Protein AF-A0A1J3EE78-F1 (afdb_monomer)

Mean predicted aligned error: 11.37 Å

InterPro domains:
  IPR004326 Mlo-related protein [PF03094] (1-105)
  IPR004326 Mlo-related protein [PTHR31942] (2-105)

Solvent-accessible surface area (backbone atoms only — not comparable to full-atom values): 6686 Å² total; per-residue (Å²): 107,73,72,56,52,56,52,54,54,50,61,72,36,70,69,44,49,68,73,64,37,86,88,59,86,64,72,75,81,75,34,72,63,53,49,58,71,69,67,64,79,74,99,46,73,64,62,50,50,53,50,51,51,50,31,66,76,76,46,77,71,49,73,68,57,50,53,50,51,48,50,52,47,36,67,74,76,49,89,81,64,92,80,72,59,61,69,63,50,52,53,51,52,51,48,55,52,46,31,62,75,72,61,62,69,81,130

Organism: Noccaea caerulescens (NCBI:txid107243)

Foldseek 3Di:
DVVVVVLLVVCLDPVNCVVPPPVPDDPPCPDPVNCVVVVDDDDDPVVVVVVVVCCVPPPVDDSVRSVVVVVVCCVVPPDDDSPDDVVVVVVVVVVVVVCVVVVVDDD

Radius of gyration: 17.51 Å; Cα contacts (8 Å, |Δi|>4): 28; chains: 1; bounding box: 36×44×44 Å

Structure (mmCIF, N/CA/C/O backbone):
data_AF-A0A1J3EE78-F1
#
_entry.id   AF-A0A1J3EE78-F1
#
loop_
_atom_site.group_PDB
_atom_site.id
_atom_site.type_symbol
_atom_site.label_atom_id
_atom_site.label_alt_id
_atom_site.label_comp_id
_atom_site.label_asym_id
_atom_site.label_entity_id
_atom_site.label_seq_id
_atom_site.pdbx_PDB_ins_code
_atom_site.Cartn_x
_atom_site.Cartn_y
_atom_site.Cartn_z
_atom_site.occupancy
_atom_site.B_iso_or_equiv
_atom_site.auth_seq_id
_atom_site.auth_comp_id
_atom_site.auth_asym_id
_atom_site.auth_atom_id
_atom_site.pdbx_PDB_model_num
ATOM 1 N N . MET A 1 1 ? 1.033 -4.263 8.493 1.00 64.62 1 MET A N 1
ATOM 2 C CA . MET A 1 1 ? 0.872 -2.824 8.804 1.00 64.62 1 MET A CA 1
ATOM 3 C C . MET A 1 1 ? 2.175 -2.067 9.050 1.00 64.62 1 MET A C 1
ATO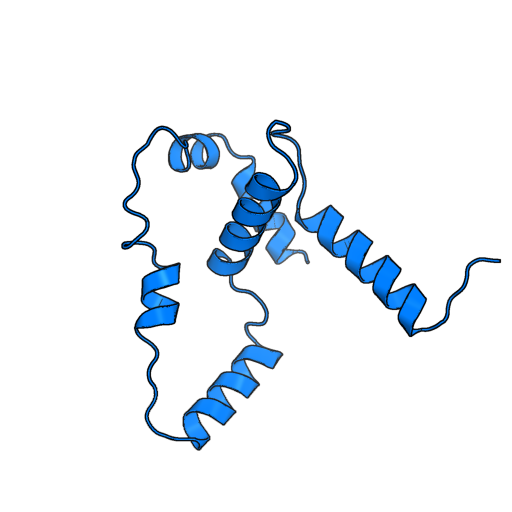M 5 O O . MET A 1 1 ? 2.333 -1.033 8.427 1.00 64.62 1 MET A O 1
ATOM 9 N N . ARG A 1 2 ? 3.141 -2.550 9.854 1.00 76.06 2 ARG A N 1
ATOM 10 C CA . ARG A 1 2 ? 4.408 -1.813 10.122 1.00 76.06 2 ARG A CA 1
ATOM 11 C C . ARG A 1 2 ? 5.146 -1.308 8.866 1.00 76.06 2 ARG A C 1
ATOM 13 O O . ARG A 1 2 ? 5.676 -0.209 8.860 1.00 76.06 2 ARG A O 1
ATOM 20 N N . ARG A 1 3 ? 5.132 -2.085 7.775 1.00 80.94 3 ARG A N 1
ATOM 21 C CA . ARG A 1 3 ? 5.726 -1.679 6.488 1.00 80.94 3 ARG A CA 1
ATOM 22 C C . ARG A 1 3 ? 4.977 -0.510 5.821 1.00 80.94 3 ARG A C 1
ATOM 24 O O . ARG A 1 3 ? 5.597 0.327 5.183 1.00 80.94 3 ARG A O 1
ATOM 31 N N . TRP A 1 4 ? 3.655 -0.441 5.978 1.00 82.94 4 TRP A N 1
ATOM 32 C CA . TRP A 1 4 ? 2.854 0.692 5.497 1.00 82.94 4 TRP A CA 1
ATOM 33 C C . TRP A 1 4 ? 3.074 1.922 6.373 1.00 82.94 4 TRP A C 1
ATOM 35 O O . TRP A 1 4 ? 3.081 3.024 5.855 1.00 82.94 4 TRP A O 1
ATOM 45 N N . GLU A 1 5 ? 3.362 1.730 7.662 1.00 84.81 5 GLU A N 1
ATOM 46 C CA . GLU A 1 5 ? 3.708 2.818 8.581 1.00 84.81 5 GLU A CA 1
ATOM 47 C C . GLU A 1 5 ? 5.015 3.510 8.199 1.00 84.81 5 GLU A C 1
ATOM 49 O O . GLU A 1 5 ? 5.068 4.738 8.180 1.00 84.81 5 GLU A O 1
ATOM 54 N N . SER A 1 6 ? 6.053 2.749 7.831 1.00 87.00 6 SER A N 1
ATOM 55 C CA . SER A 1 6 ? 7.277 3.347 7.284 1.00 87.00 6 SER A CA 1
ATOM 56 C C . SER A 1 6 ? 6.991 4.129 6.003 1.00 87.00 6 SER A C 1
ATOM 58 O O . SER A 1 6 ? 7.472 5.243 5.855 1.00 87.00 6 SER A O 1
ATOM 60 N N . TRP A 1 7 ? 6.157 3.591 5.109 1.00 87.62 7 TRP A N 1
ATOM 61 C CA . TRP A 1 7 ? 5.836 4.261 3.849 1.00 87.62 7 TRP A CA 1
ATOM 62 C C . TRP A 1 7 ? 4.975 5.509 4.050 1.00 87.62 7 TRP A C 1
ATOM 64 O O . TRP A 1 7 ? 5.204 6.506 3.380 1.00 87.62 7 TRP A O 1
ATOM 74 N N . GLU A 1 8 ? 4.030 5.491 4.990 1.00 85.88 8 GLU A N 1
ATOM 75 C CA . GLU A 1 8 ? 3.218 6.660 5.331 1.00 85.88 8 GLU A CA 1
ATOM 76 C C . GLU A 1 8 ? 4.089 7.771 5.930 1.00 85.88 8 GLU A C 1
ATOM 78 O O . GLU A 1 8 ? 3.944 8.928 5.540 1.00 85.88 8 GLU A O 1
ATOM 83 N N . LYS A 1 9 ? 5.049 7.426 6.803 1.00 86.38 9 LYS A N 1
ATOM 84 C CA . LYS A 1 9 ? 6.030 8.384 7.346 1.00 86.38 9 LYS A CA 1
ATOM 85 C C . LYS A 1 9 ? 6.884 9.006 6.245 1.00 86.38 9 LYS A C 1
ATOM 87 O O . LYS A 1 9 ? 7.052 10.218 6.232 1.00 86.38 9 LYS A O 1
ATOM 92 N N . GLU A 1 10 ? 7.354 8.206 5.286 1.00 85.25 10 GLU A N 1
ATOM 93 C CA . GLU A 1 10 ? 8.099 8.723 4.131 1.00 85.25 10 GLU A CA 1
ATOM 94 C C . GLU A 1 10 ? 7.289 9.743 3.314 1.00 85.25 10 GLU A C 1
ATOM 96 O O . GLU A 1 10 ? 7.860 10.710 2.817 1.00 85.25 10 GLU A O 1
ATOM 101 N N . THR A 1 11 ? 5.962 9.580 3.201 1.00 79.81 11 THR A N 1
ATOM 102 C CA . THR A 1 11 ? 5.124 10.549 2.468 1.00 79.81 11 THR A CA 1
ATOM 103 C C . THR A 1 11 ? 4.943 11.894 3.170 1.00 79.81 11 THR A C 1
ATOM 105 O O . THR A 1 11 ? 4.537 12.858 2.527 1.00 79.81 11 THR A O 1
ATOM 108 N N . GLN A 1 12 ? 5.233 11.965 4.471 1.00 79.06 12 GLN 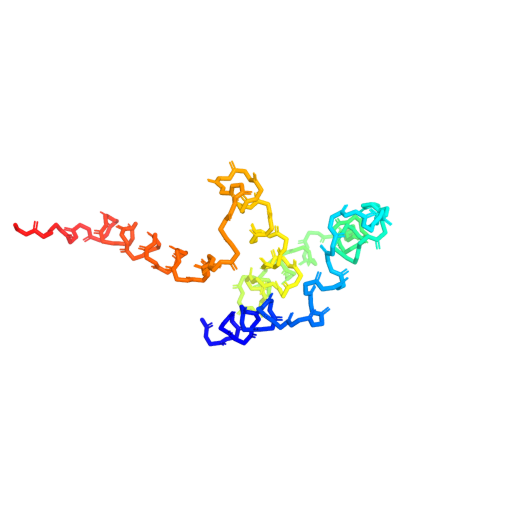A N 1
ATOM 109 C CA . GLN A 1 12 ? 5.158 13.196 5.262 1.00 79.06 12 GLN A CA 1
ATOM 110 C C . GLN A 1 12 ? 6.466 14.002 5.216 1.00 79.06 12 GLN A C 1
ATOM 112 O O . GLN A 1 12 ? 6.492 15.150 5.655 1.00 79.06 12 GLN A O 1
ATOM 117 N N . THR A 1 13 ? 7.545 13.426 4.679 1.00 82.88 13 THR A N 1
ATOM 118 C CA . THR A 1 13 ? 8.846 14.089 4.550 1.00 82.88 13 THR A CA 1
ATOM 119 C C . THR A 1 13 ? 8.811 15.185 3.480 1.00 82.88 13 THR A C 1
ATOM 121 O O . THR A 1 13 ? 8.236 15.009 2.404 1.00 82.88 13 THR A O 1
ATOM 124 N N . LEU A 1 14 ? 9.497 16.304 3.741 1.00 74.50 14 LEU A N 1
ATOM 125 C CA . LEU A 1 14 ? 9.586 17.453 2.829 1.00 74.50 14 LEU A CA 1
ATOM 126 C C . LEU A 1 14 ? 10.131 17.079 1.439 1.00 74.50 14 LEU A C 1
ATOM 128 O O . LEU A 1 14 ? 9.646 17.579 0.424 1.00 74.50 14 LEU A O 1
ATOM 132 N N . GLU A 1 15 ? 11.090 16.153 1.381 1.00 75.81 15 GLU A N 1
ATOM 133 C CA . GLU A 1 15 ? 11.652 15.631 0.129 1.00 75.81 15 GLU A CA 1
ATOM 134 C C . GLU A 1 15 ? 10.585 14.961 -0.744 1.00 75.81 15 GLU A C 1
ATOM 136 O O . GLU A 1 15 ? 10.538 15.175 -1.954 1.00 75.81 15 GLU A O 1
ATOM 141 N N . TYR A 1 16 ? 9.685 14.188 -0.129 1.00 76.12 16 TYR A N 1
ATOM 142 C CA . TYR A 1 16 ? 8.623 13.483 -0.841 1.00 76.12 16 TYR A CA 1
ATOM 143 C C . TYR A 1 16 ? 7.552 14.442 -1.366 1.00 76.12 16 TYR A C 1
ATOM 145 O O . TYR A 1 16 ? 7.071 14.262 -2.486 1.00 76.12 16 TYR A O 1
ATOM 153 N N . LEU A 1 17 ? 7.200 15.463 -0.575 1.00 73.06 17 LEU A N 1
ATOM 154 C CA . LEU A 1 17 ? 6.264 16.516 -0.978 1.00 73.06 17 LEU A CA 1
ATOM 155 C C . LEU A 1 17 ? 6.822 17.322 -2.157 1.00 73.06 17 LEU A C 1
ATOM 157 O O . LEU A 1 17 ? 6.129 17.511 -3.150 1.00 73.06 17 LEU A O 1
ATOM 161 N N . THR A 1 18 ? 8.102 17.693 -2.097 1.00 69.19 18 THR A N 1
ATOM 162 C CA . THR A 1 18 ? 8.799 18.404 -3.183 1.00 69.19 18 THR A CA 1
ATOM 163 C C . THR A 1 18 ? 8.925 17.545 -4.450 1.00 69.19 18 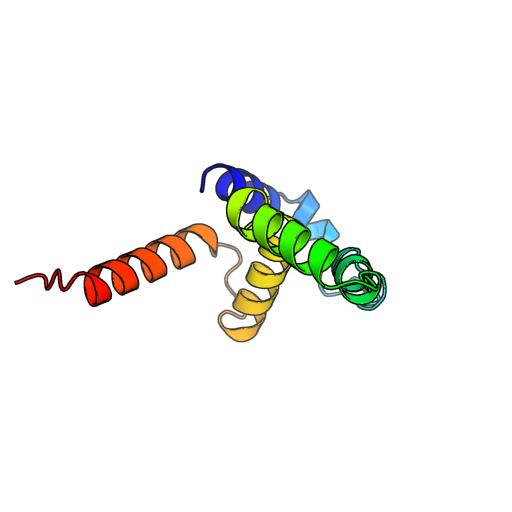THR A C 1
ATOM 165 O O . THR A 1 18 ? 8.845 18.043 -5.574 1.00 69.19 18 THR A O 1
ATOM 168 N N . ALA A 1 19 ? 9.116 16.232 -4.296 1.00 69.88 19 ALA A N 1
ATOM 169 C CA . ALA A 1 19 ? 9.234 15.304 -5.419 1.00 69.88 19 ALA A CA 1
ATOM 170 C C . ALA A 1 19 ? 7.890 14.969 -6.095 1.00 69.88 19 ALA A C 1
ATOM 172 O O . ALA A 1 19 ? 7.887 14.646 -7.284 1.00 69.88 19 ALA A O 1
ATOM 173 N N . ASN A 1 20 ? 6.767 15.038 -5.368 1.00 68.56 20 ASN A N 1
ATOM 174 C CA . ASN A 1 20 ? 5.417 14.737 -5.871 1.00 68.56 20 ASN A CA 1
ATOM 175 C C . ASN A 1 20 ? 4.534 15.985 -6.033 1.00 68.56 20 ASN A C 1
ATOM 177 O O . ASN A 1 20 ? 3.308 15.872 -5.997 1.00 68.56 20 ASN A O 1
ATOM 181 N N . ASP A 1 21 ? 5.139 17.159 -6.208 1.00 67.38 21 ASP A N 1
ATOM 182 C CA . ASP A 1 21 ? 4.405 18.403 -6.425 1.00 67.38 21 ASP A CA 1
ATOM 183 C C . ASP A 1 21 ? 3.511 18.316 -7.688 1.00 67.38 21 ASP A C 1
ATOM 185 O O . ASP A 1 21 ? 4.002 17.939 -8.759 1.00 67.38 21 ASP A O 1
ATOM 189 N N . PRO A 1 22 ? 2.209 18.652 -7.596 1.00 63.88 22 PRO A N 1
ATOM 190 C CA . PRO A 1 22 ? 1.266 18.526 -8.709 1.00 63.88 22 PRO A CA 1
ATOM 191 C C . PRO A 1 22 ? 1.538 19.497 -9.868 1.00 63.88 22 PRO A C 1
ATOM 193 O O . PRO A 1 22 ? 1.111 19.217 -10.988 1.00 63.88 22 PRO A O 1
ATOM 196 N N . ASN A 1 23 ? 2.269 20.595 -9.646 1.00 64.38 23 ASN A N 1
ATOM 197 C CA . ASN A 1 23 ? 2.675 21.523 -10.708 1.00 64.38 23 ASN A CA 1
ATOM 198 C C . ASN A 1 23 ? 3.892 21.011 -11.489 1.00 64.38 23 ASN A C 1
ATOM 200 O O . ASN A 1 23 ? 4.224 21.532 -12.557 1.00 64.38 23 ASN A O 1
ATOM 204 N N . ARG A 1 24 ? 4.569 19.972 -10.987 1.00 59.94 24 ARG A N 1
ATOM 205 C CA . ARG A 1 24 ? 5.677 19.326 -11.683 1.00 59.94 24 ARG A CA 1
ATOM 206 C C . ARG A 1 24 ? 5.120 18.280 -12.642 1.00 59.94 24 ARG A C 1
ATOM 208 O O . ARG A 1 24 ? 4.918 17.123 -12.280 1.00 59.94 24 ARG A O 1
ATOM 215 N N . PHE A 1 25 ? 4.880 18.699 -13.886 1.00 51.47 25 PHE A N 1
ATOM 216 C CA . PHE A 1 25 ? 4.419 17.836 -14.975 1.00 51.47 25 PHE A CA 1
ATOM 217 C C . PHE A 1 25 ? 5.203 16.521 -15.023 1.00 51.47 25 PHE A C 1
ATOM 219 O O . PHE A 1 25 ? 6.379 16.476 -15.389 1.00 51.47 25 PHE A O 1
ATOM 226 N N . ARG A 1 26 ? 4.528 15.428 -14.665 1.00 57.56 26 ARG A N 1
ATOM 227 C CA . ARG A 1 26 ? 5.051 14.071 -14.778 1.00 57.56 26 ARG A CA 1
ATOM 228 C C . ARG A 1 26 ? 4.194 13.332 -15.787 1.00 57.56 26 ARG A C 1
ATOM 230 O O . ARG A 1 26 ? 3.005 13.127 -15.556 1.00 57.56 26 ARG A O 1
ATOM 237 N N . ILE A 1 27 ? 4.793 12.938 -16.908 1.00 58.34 27 ILE A N 1
ATOM 238 C CA . ILE A 1 27 ? 4.118 12.146 -17.938 1.00 58.34 27 ILE A CA 1
ATOM 239 C C . ILE A 1 27 ? 3.650 10.840 -17.281 1.00 58.34 27 ILE A C 1
ATOM 241 O O . ILE A 1 27 ? 4.449 9.959 -16.969 1.00 58.34 27 ILE A O 1
ATOM 245 N N . THR A 1 28 ? 2.343 10.713 -17.042 1.00 54.91 28 THR A N 1
ATOM 246 C CA . THR A 1 28 ? 1.725 9.595 -16.303 1.00 54.91 28 THR A CA 1
ATOM 247 C C . THR A 1 28 ? 2.035 8.225 -16.929 1.00 54.91 28 THR A C 1
ATOM 249 O O . THR A 1 28 ? 2.023 7.205 -16.236 1.00 54.91 28 THR A O 1
ATOM 252 N N . ARG A 1 29 ? 2.384 8.203 -18.226 1.00 52.00 29 ARG A N 1
ATOM 253 C CA . ARG A 1 29 ? 2.760 7.003 -18.993 1.00 52.00 29 ARG A CA 1
ATOM 254 C C . ARG A 1 29 ? 4.102 6.372 -18.586 1.00 52.00 29 ARG A C 1
ATOM 256 O O . ARG A 1 29 ? 4.257 5.174 -18.776 1.00 52.00 29 ARG A O 1
ATOM 263 N N . GLU A 1 30 ? 5.025 7.116 -17.973 1.00 55.25 30 GLU A N 1
ATOM 264 C CA . GLU A 1 30 ? 6.385 6.644 -17.621 1.00 55.25 30 GLU A CA 1
ATOM 265 C C . GLU A 1 30 ? 6.497 6.098 -16.182 1.00 55.25 30 GLU A C 1
ATOM 267 O O . GLU A 1 30 ? 7.586 5.904 -15.640 1.00 55.25 30 GLU A O 1
ATOM 272 N N . THR A 1 31 ? 5.377 5.865 -15.493 1.00 65.25 31 THR A N 1
ATOM 273 C CA . THR A 1 31 ? 5.445 5.354 -14.119 1.00 65.25 31 THR A CA 1
ATOM 274 C C . THR A 1 31 ? 5.832 3.872 -14.101 1.00 65.25 31 THR A C 1
ATOM 276 O O . THR A 1 31 ? 5.305 3.049 -14.852 1.00 65.25 31 THR A O 1
ATOM 279 N N . THR A 1 32 ? 6.726 3.495 -13.180 1.00 64.31 32 THR A N 1
ATOM 280 C CA . THR A 1 32 ? 7.105 2.090 -12.929 1.00 64.31 32 THR A CA 1
ATOM 281 C C . THR A 1 32 ? 5.894 1.201 -12.632 1.00 64.31 32 THR A C 1
ATOM 283 O O . THR A 1 32 ? 5.932 0.005 -12.911 1.00 64.31 32 THR A O 1
ATOM 286 N N . PHE A 1 33 ? 4.813 1.792 -12.115 1.00 60.16 33 PHE A N 1
ATOM 287 C CA . PHE A 1 33 ? 3.509 1.166 -11.916 1.00 60.16 33 PHE A CA 1
ATOM 288 C C . PHE A 1 33 ? 2.883 0.721 -13.245 1.00 60.16 33 PHE A C 1
ATOM 290 O O . PHE A 1 33 ? 2.656 -0.470 -13.441 1.00 60.16 33 PHE A O 1
ATOM 297 N N . VAL A 1 34 ? 2.677 1.648 -14.185 1.00 63.88 34 VAL A N 1
ATOM 298 C CA . VAL A 1 34 ? 2.103 1.342 -15.503 1.00 63.88 34 VAL A CA 1
ATOM 299 C C . VAL A 1 34 ? 3.002 0.373 -16.268 1.00 63.88 34 VAL A C 1
ATOM 301 O O . VAL A 1 34 ? 2.507 -0.620 -16.789 1.00 63.88 34 VAL A O 1
ATOM 304 N N . ARG A 1 35 ? 4.328 0.564 -16.244 1.00 65.25 35 ARG A N 1
ATOM 305 C CA . ARG A 1 35 ? 5.267 -0.370 -16.887 1.00 65.25 35 ARG A CA 1
ATOM 306 C C . ARG A 1 35 ? 5.154 -1.787 -16.322 1.00 65.25 35 ARG A C 1
ATOM 308 O O . ARG A 1 35 ? 5.150 -2.740 -17.086 1.00 65.25 35 ARG A O 1
ATOM 315 N N . ARG A 1 36 ? 5.010 -1.938 -15.002 1.00 64.19 36 ARG A N 1
ATOM 316 C CA . ARG A 1 36 ? 4.878 -3.247 -14.341 1.00 64.19 36 ARG A CA 1
ATOM 317 C C . ARG A 1 36 ? 3.549 -3.941 -14.647 1.00 64.19 36 ARG A C 1
ATOM 319 O O . ARG A 1 36 ? 3.530 -5.169 -14.750 1.00 64.19 36 ARG A O 1
ATOM 326 N N . HIS A 1 37 ? 2.471 -3.171 -14.782 1.00 64.00 37 HIS A N 1
ATOM 327 C CA . HIS A 1 37 ? 1.129 -3.690 -15.062 1.00 64.00 37 HIS A CA 1
ATOM 328 C C . HIS A 1 37 ? 0.857 -3.894 -16.562 1.00 64.00 37 HIS A C 1
ATOM 330 O O . HIS A 1 37 ? 0.096 -4.791 -16.902 1.00 64.00 37 HIS A O 1
ATOM 336 N N . LEU A 1 38 ? 1.519 -3.151 -17.457 1.00 64.12 38 LEU A N 1
ATOM 337 C CA . LEU A 1 38 ? 1.411 -3.321 -18.914 1.00 64.12 38 LEU A CA 1
ATOM 338 C C . LEU A 1 38 ? 2.416 -4.329 -19.496 1.00 64.12 38 LEU A C 1
ATOM 340 O O . LEU A 1 38 ? 2.119 -4.948 -20.509 1.00 64.12 38 LEU A O 1
ATOM 344 N N . SER A 1 39 ? 3.591 -4.531 -18.884 1.00 61.50 39 SER A N 1
ATOM 345 C CA . SER A 1 39 ? 4.624 -5.429 -19.439 1.00 61.50 39 SER A CA 1
ATOM 346 C C . SER A 1 39 ? 4.454 -6.906 -19.066 1.00 61.50 39 SER A C 1
ATOM 348 O O . SER A 1 39 ? 5.276 -7.730 -19.457 1.00 61.50 39 SER A O 1
ATOM 350 N N . SER A 1 40 ? 3.470 -7.252 -18.233 1.00 59.75 40 SER A N 1
ATOM 351 C CA . SER A 1 40 ? 3.366 -8.587 -17.631 1.00 59.75 40 SER A CA 1
ATOM 352 C C . SER A 1 40 ? 2.374 -9.477 -18.377 1.00 59.75 40 SER A C 1
ATOM 354 O O . SER A 1 40 ? 1.453 -10.019 -17.767 1.00 59.75 40 SER A O 1
ATOM 356 N N . TRP A 1 41 ? 2.568 -9.669 -19.681 1.00 60.25 41 TRP A N 1
ATOM 357 C CA . TRP A 1 41 ? 1.937 -10.798 -20.360 1.00 60.25 41 TRP A CA 1
ATOM 358 C C . TRP A 1 41 ? 2.753 -12.060 -20.069 1.00 60.25 41 TRP A C 1
ATOM 360 O O . TRP A 1 41 ? 3.972 -12.071 -20.212 1.00 60.25 41 TRP A O 1
ATOM 370 N N . THR A 1 42 ? 2.099 -13.110 -19.573 1.00 60.88 42 THR A N 1
ATOM 371 C CA . THR A 1 42 ? 2.724 -14.430 -19.417 1.00 60.88 42 THR A CA 1
ATOM 372 C C . THR A 1 42 ? 1.859 -15.446 -20.146 1.00 60.88 42 THR A C 1
ATOM 374 O O . THR A 1 42 ? 0.647 -15.441 -19.955 1.00 60.88 42 THR A O 1
ATOM 377 N N . GLU A 1 43 ? 2.484 -16.281 -20.975 1.00 67.56 43 GLU A N 1
ATOM 378 C CA . GLU A 1 43 ? 1.822 -17.056 -22.035 1.00 67.56 43 GLU A CA 1
ATOM 379 C C . GLU A 1 43 ? 1.207 -18.400 -21.602 1.00 67.56 43 GLU A C 1
ATOM 381 O O . GLU A 1 43 ? 0.591 -19.078 -22.415 1.00 67.56 43 GLU A O 1
ATOM 386 N N . THR A 1 44 ? 1.328 -18.822 -20.338 1.00 73.00 44 THR A N 1
ATOM 387 C CA . THR A 1 44 ? 0.811 -20.135 -19.894 1.00 73.00 44 THR A CA 1
ATOM 388 C C . THR A 1 44 ? 0.104 -20.103 -18.538 1.00 73.00 44 THR A C 1
ATOM 390 O O . THR A 1 44 ? 0.555 -19.476 -17.576 1.00 73.00 44 THR A O 1
ATOM 393 N N . SER A 1 45 ? -0.994 -20.861 -18.439 1.00 77.19 45 SER A N 1
ATOM 394 C CA . SER A 1 45 ? -1.913 -20.913 -17.290 1.00 77.19 45 SER A CA 1
ATOM 395 C C . SER A 1 45 ? -1.245 -21.287 -15.961 1.00 77.19 45 SER A C 1
ATOM 397 O O . SER A 1 45 ? -1.616 -20.764 -14.911 1.00 77.19 45 SER A O 1
ATOM 399 N N . ILE A 1 46 ? -0.220 -22.143 -15.992 1.00 80.31 46 ILE A N 1
ATOM 400 C CA . ILE A 1 46 ? 0.508 -22.586 -14.791 1.00 80.31 46 ILE A CA 1
ATOM 401 C C . ILE A 1 46 ? 1.340 -21.438 -14.209 1.00 80.31 46 ILE A C 1
ATOM 403 O O . ILE A 1 46 ? 1.321 -21.206 -13.004 1.00 80.31 46 ILE A O 1
ATOM 407 N N . GLN A 1 47 ? 2.015 -20.656 -15.055 1.00 78.19 47 GLN A N 1
ATOM 408 C CA . GLN A 1 47 ? 2.805 -19.509 -14.604 1.00 78.19 47 GLN A CA 1
ATOM 409 C C . GLN A 1 47 ? 1.918 -18.412 -14.011 1.00 78.19 47 GLN A C 1
ATOM 411 O O . GLN A 1 47 ? 2.308 -17.774 -13.031 1.00 78.19 47 GLN A O 1
ATOM 416 N N . LEU A 1 48 ? 0.720 -18.209 -14.570 1.00 79.38 48 LEU A N 1
ATOM 417 C CA . LEU A 1 48 ? -0.287 -17.318 -13.995 1.00 79.38 48 LEU A CA 1
ATOM 418 C C . LEU A 1 48 ? -0.734 -17.814 -12.621 1.00 79.38 48 LEU A C 1
ATOM 420 O O . LEU A 1 48 ? -0.708 -17.039 -11.672 1.00 79.38 48 LEU A O 1
ATOM 424 N N . TRP A 1 49 ? -1.069 -19.098 -12.489 1.00 80.88 49 TRP A N 1
ATOM 425 C CA . TRP A 1 49 ? -1.479 -19.685 -11.213 1.00 80.88 49 TRP A CA 1
ATOM 426 C C . TRP A 1 49 ? -0.387 -19.559 -10.144 1.00 80.88 49 TRP A C 1
ATOM 428 O O . TRP A 1 49 ? -0.644 -19.041 -9.057 1.00 80.88 49 TRP A O 1
ATOM 438 N N . THR A 1 50 ? 0.855 -19.916 -10.474 1.00 76.12 50 THR A N 1
ATOM 439 C CA . THR A 1 50 ? 2.006 -19.773 -9.576 1.00 76.12 50 THR A CA 1
ATOM 440 C C . THR A 1 50 ? 2.245 -18.304 -9.205 1.00 76.12 50 THR A C 1
ATOM 442 O O . THR A 1 50 ? 2.394 -17.987 -8.025 1.00 76.12 50 THR A O 1
ATOM 445 N N . LYS A 1 51 ? 2.202 -17.365 -10.165 1.00 73.50 51 LYS A N 1
ATOM 446 C CA . LYS A 1 51 ? 2.304 -15.919 -9.879 1.00 73.50 51 LYS A CA 1
ATOM 447 C C . LYS A 1 51 ? 1.167 -15.420 -8.983 1.00 73.50 51 LYS A C 1
ATOM 449 O O . LYS A 1 51 ? 1.439 -14.657 -8.059 1.00 73.50 51 LYS A O 1
ATOM 454 N N . CYS A 1 52 ? -0.076 -15.833 -9.229 1.00 74.50 52 CYS A N 1
ATOM 455 C CA . CYS A 1 52 ? -1.246 -15.474 -8.424 1.00 74.50 52 CYS A CA 1
ATOM 456 C C . CYS A 1 52 ? -1.121 -16.006 -6.993 1.00 74.50 52 CYS A C 1
ATOM 458 O O . CYS A 1 52 ? -1.338 -15.251 -6.048 1.00 74.50 52 CYS A O 1
ATOM 460 N N . PHE A 1 53 ? -0.673 -17.251 -6.831 1.00 76.12 53 PHE A N 1
ATOM 461 C CA . PHE A 1 53 ? -0.396 -17.857 -5.532 1.00 76.12 53 PHE A CA 1
ATOM 462 C C . PHE A 1 53 ? 0.685 -17.070 -4.772 1.00 76.12 53 PHE A C 1
ATOM 464 O O . PHE A 1 53 ? 0.439 -16.557 -3.682 1.00 76.12 53 PHE A O 1
ATOM 471 N N . PHE A 1 54 ? 1.858 -16.840 -5.372 1.00 66.25 54 PHE A N 1
ATOM 472 C CA . PHE A 1 54 ? 2.913 -16.046 -4.728 1.00 66.25 54 PHE A CA 1
ATOM 473 C C . PHE A 1 54 ? 2.502 -14.581 -4.476 1.00 66.25 54 PHE A C 1
ATOM 475 O O . PHE A 1 54 ? 2.960 -13.972 -3.506 1.00 66.25 54 PHE A O 1
ATOM 482 N N . ARG A 1 55 ? 1.617 -14.000 -5.297 1.00 66.56 55 ARG A N 1
ATOM 483 C CA . ARG A 1 55 ? 1.050 -12.658 -5.075 1.00 66.56 55 ARG A CA 1
ATOM 484 C C . ARG A 1 55 ? 0.112 -12.628 -3.866 1.00 66.56 55 ARG A C 1
ATOM 486 O O . ARG A 1 55 ? 0.203 -11.683 -3.085 1.00 66.56 55 ARG A O 1
ATOM 493 N N . GLN A 1 56 ? -0.704 -13.663 -3.678 1.00 67.50 56 GLN A N 1
ATOM 494 C CA . GLN A 1 56 ? -1.601 -13.810 -2.529 1.00 67.50 56 GLN A CA 1
ATOM 495 C C . GLN A 1 56 ? -0.820 -13.882 -1.203 1.00 67.50 56 GLN A C 1
ATOM 497 O O . GLN A 1 56 ? -1.207 -13.232 -0.234 1.00 67.50 56 GLN A O 1
ATOM 502 N N . PHE A 1 57 ? 0.306 -14.612 -1.173 1.00 56.50 57 PHE A N 1
ATOM 503 C CA . PHE A 1 57 ? 1.045 -14.903 0.068 1.00 56.50 57 PHE A CA 1
ATOM 504 C C . PHE A 1 57 ? 2.251 -13.986 0.353 1.00 56.50 57 PHE A C 1
ATOM 506 O O . PHE A 1 57 ? 2.528 -13.701 1.516 1.00 56.50 57 PHE A O 1
ATOM 513 N N . PHE A 1 58 ? 2.963 -13.474 -0.664 1.00 51.06 58 PHE A N 1
ATOM 514 C CA . PHE A 1 58 ? 4.224 -12.729 -0.463 1.00 51.06 58 PHE A CA 1
ATOM 515 C C . PHE A 1 58 ? 4.185 -11.256 -0.901 1.00 51.06 58 PHE A C 1
ATOM 517 O O . PHE A 1 58 ? 5.044 -10.468 -0.491 1.00 51.06 58 PHE A O 1
ATOM 524 N N . LYS A 1 59 ? 3.210 -10.845 -1.726 1.00 58.09 59 LYS A N 1
ATOM 525 C CA . LYS A 1 59 ? 3.110 -9.477 -2.275 1.00 58.09 59 LYS A CA 1
ATOM 526 C C . LYS A 1 59 ? 1.663 -8.995 -2.389 1.00 58.09 59 LYS A C 1
ATOM 528 O O . LYS A 1 59 ? 1.262 -8.510 -3.443 1.00 58.09 59 LYS A O 1
ATOM 533 N N . SER A 1 60 ? 0.906 -9.080 -1.295 1.00 64.31 60 SER A N 1
ATOM 534 C CA . SER A 1 60 ? -0.475 -8.581 -1.276 1.00 64.31 60 SER A CA 1
ATOM 535 C C . SER A 1 60 ? -0.554 -7.103 -1.709 1.00 64.31 60 SER A C 1
ATOM 537 O O . SER A 1 60 ? -1.413 -6.756 -2.512 1.00 64.31 60 SER A O 1
ATOM 539 N N . VAL A 1 61 ? 0.405 -6.253 -1.297 1.00 68.56 61 VAL A N 1
ATOM 540 C CA . VAL A 1 61 ? 0.513 -4.848 -1.744 1.00 68.56 61 VAL A CA 1
ATOM 541 C C . VAL A 1 61 ? 1.983 -4.409 -1.825 1.00 68.56 61 VAL A C 1
ATOM 543 O O . VAL A 1 61 ? 2.708 -4.465 -0.825 1.00 68.56 61 VAL A O 1
ATOM 546 N N . ALA A 1 62 ? 2.445 -3.964 -3.001 1.0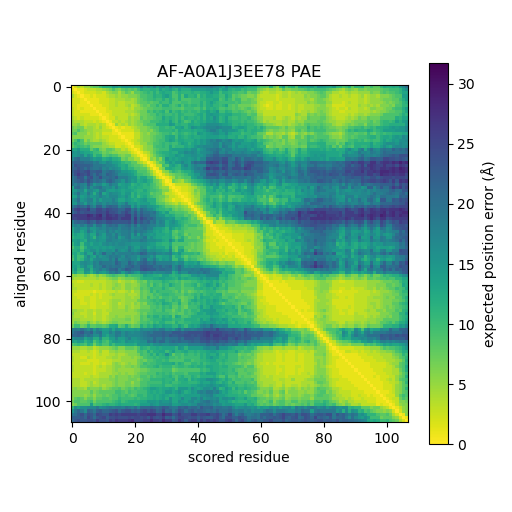0 78.19 62 ALA A N 1
ATOM 547 C CA . ALA A 1 62 ? 3.762 -3.339 -3.149 1.00 78.19 62 ALA A CA 1
ATOM 548 C C . ALA A 1 62 ? 3.724 -1.857 -2.737 1.00 78.19 62 ALA A C 1
ATOM 550 O O . ALA A 1 62 ? 2.675 -1.221 -2.774 1.00 78.19 62 ALA A O 1
ATOM 551 N N . LYS A 1 63 ? 4.884 -1.273 -2.402 1.00 80.31 63 LYS A N 1
ATOM 552 C CA . LYS A 1 63 ? 4.993 0.151 -2.029 1.00 80.31 63 LYS A CA 1
ATOM 553 C C . LYS A 1 63 ? 4.407 1.083 -3.096 1.00 80.31 63 LYS A C 1
ATOM 555 O O . LYS A 1 63 ? 3.679 2.008 -2.767 1.00 80.31 63 LYS A O 1
ATOM 560 N N . VAL A 1 64 ? 4.691 0.807 -4.371 1.00 75.62 64 VAL A N 1
ATOM 561 C CA . VAL A 1 64 ? 4.140 1.566 -5.507 1.00 75.62 64 VAL A CA 1
ATOM 562 C C . VAL A 1 64 ? 2.617 1.474 -5.587 1.00 75.62 64 VAL A C 1
ATOM 564 O O . VAL A 1 64 ? 1.973 2.488 -5.815 1.00 75.62 64 VAL A O 1
ATOM 567 N N . ASP A 1 65 ? 2.034 0.301 -5.337 1.00 77.94 65 ASP A N 1
ATOM 568 C CA . ASP A 1 65 ? 0.578 0.132 -5.344 1.00 77.94 65 ASP A CA 1
ATOM 569 C C . ASP A 1 65 ? -0.061 0.874 -4.154 1.00 77.94 65 ASP A C 1
ATOM 571 O O . ASP A 1 65 ? -1.068 1.556 -4.323 1.00 77.94 65 ASP A O 1
ATOM 575 N N . TYR A 1 66 ? 0.565 0.817 -2.969 1.00 83.00 66 TYR A N 1
ATOM 576 C CA . TYR A 1 66 ? 0.128 1.551 -1.775 1.00 83.00 66 TYR A CA 1
ATOM 577 C C . TYR A 1 66 ? 0.094 3.069 -2.005 1.00 83.00 66 TYR A C 1
ATOM 579 O O . TYR A 1 66 ? -0.912 3.716 -1.719 1.00 83.00 66 TYR A O 1
ATOM 587 N N . LEU A 1 67 ? 1.177 3.637 -2.548 1.00 82.75 67 LEU A N 1
ATOM 588 C CA . LEU A 1 67 ? 1.279 5.077 -2.800 1.00 82.75 67 LEU A CA 1
ATOM 589 C C . LEU A 1 67 ? 0.275 5.546 -3.860 1.00 82.75 67 LEU A C 1
ATOM 591 O O . LEU A 1 67 ? -0.340 6.597 -3.688 1.00 82.75 67 LEU A O 1
ATOM 595 N N . THR A 1 68 ? 0.063 4.754 -4.916 1.00 82.50 68 THR A N 1
ATOM 596 C CA . THR A 1 68 ? -0.947 5.042 -5.945 1.00 82.50 68 THR A CA 1
ATOM 597 C C . THR A 1 68 ? -2.358 5.032 -5.361 1.00 82.50 68 THR A C 1
ATOM 599 O O . THR A 1 68 ? -3.115 5.973 -5.593 1.00 82.50 68 THR A O 1
ATOM 602 N N . LEU A 1 69 ? -2.710 4.012 -4.568 1.00 83.12 69 LEU A N 1
ATOM 603 C CA . LEU A 1 69 ? -4.022 3.926 -3.916 1.00 83.12 69 LEU A CA 1
ATOM 604 C C . LEU A 1 69 ? -4.247 5.085 -2.944 1.00 83.12 69 LEU A C 1
ATOM 606 O O . LEU A 1 69 ? -5.303 5.712 -2.987 1.00 83.12 69 LEU A O 1
ATOM 610 N N . ARG A 1 70 ? -3.241 5.422 -2.125 1.00 85.56 70 ARG A N 1
ATOM 611 C CA . ARG A 1 70 ? -3.278 6.589 -1.233 1.00 85.56 70 ARG A CA 1
ATOM 612 C C . ARG A 1 70 ? -3.562 7.864 -2.019 1.00 85.56 70 ARG A C 1
ATOM 614 O O . ARG A 1 70 ? -4.459 8.620 -1.661 1.00 85.56 70 ARG A O 1
ATOM 621 N N . HIS A 1 71 ? -2.795 8.099 -3.082 1.00 79.12 71 HIS A N 1
ATOM 622 C CA . HIS A 1 71 ? -2.920 9.300 -3.899 1.00 79.12 71 HIS A CA 1
ATOM 623 C C . HIS A 1 71 ? -4.294 9.388 -4.574 1.00 79.12 71 HIS A C 1
ATOM 625 O O . HIS A 1 71 ? -4.951 10.421 -4.485 1.00 79.12 71 HIS A O 1
ATOM 631 N N . GLY A 1 72 ? -4.761 8.303 -5.200 1.00 82.19 72 GLY A N 1
ATOM 632 C CA . GLY A 1 72 ? -6.078 8.251 -5.839 1.00 82.19 72 GLY A CA 1
ATOM 633 C C . GLY A 1 72 ? -7.225 8.449 -4.847 1.00 82.19 72 GLY A C 1
ATOM 634 O O . GLY A 1 72 ? -8.166 9.186 -5.130 1.00 82.19 72 GLY A O 1
ATOM 635 N N . PHE A 1 73 ? -7.122 7.857 -3.656 1.00 83.19 73 PHE A N 1
ATOM 636 C CA . PHE A 1 73 ? -8.125 8.015 -2.607 1.00 83.19 73 PHE A CA 1
ATOM 637 C C . PHE A 1 73 ? -8.194 9.453 -2.083 1.00 83.19 73 PHE A C 1
ATOM 639 O O . PHE A 1 73 ? -9.288 10.004 -1.976 1.00 83.19 73 PHE A O 1
ATOM 646 N N . ILE A 1 74 ? -7.041 10.072 -1.794 1.00 80.94 74 ILE A N 1
ATOM 647 C CA . ILE A 1 74 ? -6.963 11.476 -1.360 1.00 80.94 74 ILE A CA 1
ATOM 648 C C . ILE A 1 74 ? -7.530 12.388 -2.447 1.00 80.94 74 ILE A C 1
ATOM 650 O O . ILE A 1 74 ? -8.397 13.200 -2.149 1.00 80.94 74 ILE A O 1
ATOM 654 N N . PHE A 1 75 ? -7.122 12.203 -3.704 1.00 79.19 75 PHE A N 1
ATOM 655 C CA . PHE A 1 75 ? -7.635 12.987 -4.828 1.00 79.19 75 PHE A CA 1
ATOM 656 C C . PHE A 1 75 ? -9.165 12.903 -4.957 1.00 79.19 75 PHE A C 1
ATOM 658 O O . PHE A 1 75 ? -9.820 13.926 -5.127 1.00 79.19 75 PHE A O 1
ATOM 665 N N . ALA A 1 76 ? -9.742 11.705 -4.829 1.00 80.69 76 ALA A N 1
ATOM 666 C CA . ALA A 1 76 ? -11.181 11.498 -4.988 1.00 80.69 76 ALA A CA 1
ATOM 667 C C . ALA A 1 76 ? -12.024 11.927 -3.769 1.00 80.69 76 ALA A C 1
ATOM 669 O O . ALA A 1 76 ? -13.169 12.331 -3.947 1.00 80.69 76 ALA A O 1
ATOM 670 N N . HIS A 1 77 ? -11.493 11.836 -2.541 1.00 74.81 77 HIS A N 1
ATOM 671 C CA . HIS A 1 77 ? -12.292 12.003 -1.312 1.00 74.81 77 HIS A CA 1
ATOM 672 C C . HIS A 1 77 ? -11.859 13.171 -0.408 1.00 74.81 77 HIS A C 1
ATOM 674 O O . HIS A 1 77 ? -12.637 13.594 0.447 1.00 74.81 77 HIS A O 1
ATOM 680 N N . LYS A 1 78 ? -10.632 13.697 -0.529 1.00 64.44 78 LYS A N 1
ATOM 681 C CA . LYS A 1 78 ? -10.105 14.767 0.339 1.00 64.44 78 LYS A CA 1
ATOM 682 C C . LYS A 1 78 ? -9.195 15.739 -0.417 1.00 64.44 78 LYS A C 1
ATOM 684 O O . LYS A 1 78 ? -7.995 15.527 -0.532 1.00 64.44 78 LYS A O 1
ATOM 689 N N . SER A 1 79 ? -9.749 16.886 -0.805 1.00 54.91 79 SER A N 1
ATOM 690 C CA . SER A 1 79 ? -9.029 17.890 -1.601 1.00 54.91 79 SER A CA 1
ATOM 691 C C . SER A 1 79 ? -8.021 18.774 -0.836 1.00 54.91 79 SER A C 1
ATOM 693 O O . SER A 1 79 ? -7.280 19.491 -1.497 1.00 54.91 79 SER A O 1
ATOM 695 N N . SER A 1 80 ? -7.970 18.805 0.508 1.00 55.22 80 SER A N 1
ATOM 696 C CA . SER A 1 80 ? -7.252 19.908 1.196 1.00 55.22 80 SER A CA 1
ATOM 697 C C . SER A 1 80 ? -6.472 19.593 2.476 1.00 55.22 80 SER A C 1
ATOM 699 O O . SER A 1 80 ? -5.901 20.510 3.062 1.00 55.22 80 SER A O 1
ATOM 701 N N . ASN A 1 81 ? -6.413 18.345 2.956 1.00 58.31 81 ASN A N 1
ATOM 702 C CA . ASN A 1 81 ? -5.805 18.081 4.267 1.00 58.31 81 ASN A CA 1
ATOM 703 C C . ASN A 1 81 ? -4.495 17.290 4.166 1.00 58.31 81 ASN A C 1
ATOM 705 O O . ASN A 1 81 ? -4.499 16.063 4.061 1.00 58.31 81 ASN A O 1
ATOM 709 N N . ASN A 1 82 ? -3.376 18.013 4.261 1.00 61.81 82 ASN A N 1
ATOM 710 C CA . ASN A 1 82 ? -2.014 17.479 4.165 1.00 61.81 82 ASN A CA 1
ATOM 711 C C . ASN A 1 82 ? -1.648 16.506 5.312 1.00 61.81 82 ASN A C 1
ATOM 713 O O . ASN A 1 82 ? -0.661 15.784 5.228 1.00 61.81 82 ASN A O 1
ATOM 717 N N . SER A 1 83 ? -2.455 16.450 6.382 1.00 70.06 83 SER A N 1
ATOM 718 C CA . SER A 1 83 ? -2.230 15.580 7.550 1.00 70.06 83 SER A CA 1
ATOM 719 C C . SER A 1 83 ? -2.927 14.211 7.478 1.00 70.06 83 SER A C 1
ATOM 721 O O . SER A 1 83 ? -2.915 13.451 8.450 1.00 70.06 83 SER A O 1
ATOM 723 N N . PHE A 1 84 ? -3.574 13.873 6.357 1.00 81.19 84 PHE A N 1
ATOM 724 C CA . PHE A 1 84 ? -4.340 12.631 6.258 1.00 81.19 84 PHE A CA 1
ATOM 725 C C . PHE A 1 84 ? -3.445 11.380 6.313 1.00 81.19 84 PHE A C 1
ATOM 727 O O . PHE A 1 84 ? -2.504 11.239 5.532 1.00 81.19 84 PHE A O 1
ATOM 734 N N . ASN A 1 85 ? -3.785 10.456 7.222 1.00 85.06 85 ASN A N 1
ATOM 735 C CA . ASN A 1 85 ? -3.109 9.171 7.395 1.00 85.06 85 ASN A CA 1
ATOM 736 C C . ASN A 1 85 ? -3.950 8.042 6.779 1.00 85.06 85 ASN A C 1
ATOM 738 O O . ASN A 1 85 ? -4.938 7.588 7.368 1.00 85.06 85 ASN A O 1
ATOM 742 N N . PHE A 1 86 ? -3.547 7.595 5.592 1.00 84.75 86 PHE A N 1
ATOM 743 C CA . PHE A 1 86 ? -4.288 6.604 4.810 1.00 84.75 86 PHE A CA 1
ATOM 744 C C . PHE A 1 86 ? -4.270 5.218 5.463 1.00 84.75 86 PHE A C 1
ATOM 746 O O . PHE A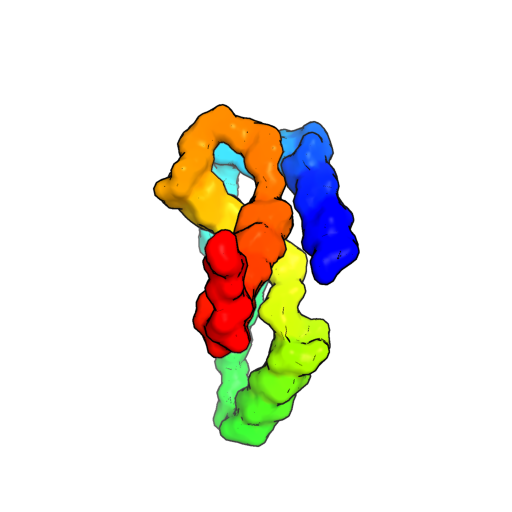 1 86 ? -5.294 4.536 5.513 1.00 84.75 86 PHE A O 1
ATOM 753 N N . GLN A 1 87 ? -3.143 4.827 6.059 1.00 86.75 87 GLN A N 1
ATOM 754 C CA . GLN A 1 87 ? -3.014 3.553 6.764 1.00 86.75 87 GLN A CA 1
ATOM 755 C C . GLN A 1 87 ? -4.035 3.412 7.903 1.00 86.75 87 GLN A C 1
ATOM 757 O O . GLN A 1 87 ? -4.692 2.375 8.013 1.00 86.75 87 GLN A O 1
ATOM 762 N N . LYS A 1 88 ? -4.176 4.442 8.752 1.00 88.00 88 LYS A N 1
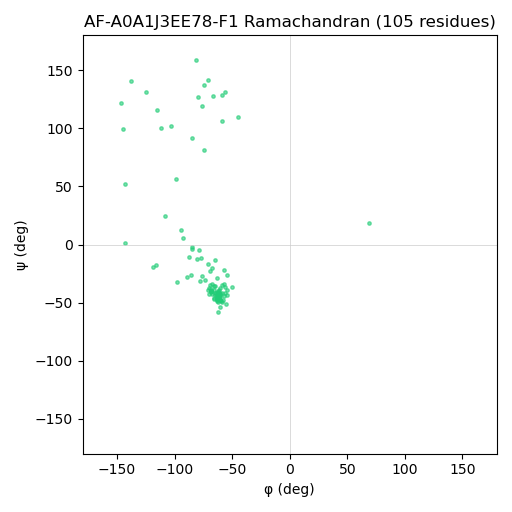ATOM 763 C CA . LYS A 1 88 ? -5.135 4.434 9.871 1.00 88.00 88 LYS A CA 1
ATOM 764 C C . LYS A 1 88 ? -6.573 4.312 9.374 1.00 88.00 88 LYS A C 1
ATOM 766 O O . LYS A 1 88 ? -7.362 3.591 9.981 1.00 88.00 88 LYS A O 1
ATOM 771 N N . TYR A 1 89 ? -6.900 4.984 8.272 1.00 87.38 89 TYR A N 1
ATOM 772 C CA . TYR A 1 89 ? -8.220 4.892 7.655 1.00 87.38 89 TYR A CA 1
ATOM 773 C C . TYR A 1 89 ? -8.530 3.467 7.176 1.00 87.38 89 TYR A C 1
ATOM 775 O O . TYR A 1 89 ? -9.574 2.920 7.535 1.00 87.38 89 TYR A O 1
ATOM 783 N N . ILE A 1 90 ? -7.609 2.836 6.439 1.00 86.81 90 ILE A N 1
ATOM 784 C CA . ILE A 1 90 ? -7.786 1.456 5.967 1.00 86.81 90 ILE A CA 1
ATOM 785 C C . ILE A 1 90 ? -7.905 0.487 7.145 1.00 86.81 90 ILE A C 1
ATOM 787 O O . ILE A 1 90 ? -8.777 -0.373 7.139 1.00 86.81 90 ILE A O 1
ATOM 791 N N . GLN A 1 91 ? -7.086 0.650 8.190 1.00 86.69 91 GLN A N 1
ATOM 792 C CA . GLN A 1 91 ? -7.160 -0.208 9.374 1.00 86.69 91 GLN A CA 1
ATOM 793 C C . GLN A 1 91 ? -8.520 -0.131 10.064 1.00 86.69 91 GLN A C 1
ATOM 795 O O . GLN A 1 91 ? -9.075 -1.157 10.444 1.00 86.69 91 GLN A O 1
ATOM 800 N N . ARG A 1 92 ? -9.045 1.088 10.234 1.00 88.44 92 ARG A N 1
ATOM 801 C CA . ARG A 1 92 ? -10.348 1.300 10.860 1.00 88.44 92 ARG A CA 1
ATOM 802 C C . ARG A 1 92 ? -11.467 0.718 10.004 1.00 88.44 92 ARG A C 1
ATOM 804 O O . ARG A 1 92 ? -12.306 0.012 10.541 1.00 88.44 92 ARG A O 1
ATOM 811 N N . SER A 1 93 ? -11.442 0.971 8.697 1.00 86.25 93 SER A N 1
ATOM 812 C CA . SER A 1 93 ? -12.457 0.467 7.762 1.00 86.25 93 SER A CA 1
ATOM 813 C C . SER A 1 93 ? -12.486 -1.064 7.756 1.00 86.25 93 SER A C 1
ATOM 815 O O . SER A 1 93 ? -13.531 -1.655 7.991 1.00 86.25 93 SER A O 1
ATOM 817 N N . LEU A 1 94 ? -11.316 -1.707 7.648 1.00 86.44 94 LEU A N 1
ATOM 818 C CA . LEU A 1 94 ? -11.204 -3.167 7.721 1.00 86.44 94 LEU A CA 1
ATOM 819 C C . LEU A 1 94 ? -11.693 -3.736 9.057 1.00 86.44 94 LEU A C 1
ATOM 821 O O . LEU A 1 94 ? -12.275 -4.815 9.079 1.00 86.44 94 LEU A O 1
ATOM 825 N N . HIS A 1 95 ? -11.444 -3.043 10.171 1.00 85.94 95 HIS A N 1
ATOM 826 C CA . HIS A 1 95 ? -11.908 -3.480 11.488 1.00 85.94 95 HIS A CA 1
ATOM 827 C C . HIS A 1 95 ? -13.434 -3.426 11.608 1.00 85.94 95 HIS A C 1
ATOM 829 O O . HIS A 1 95 ? -14.031 -4.361 12.133 1.00 85.94 95 HIS A O 1
ATOM 835 N N . GLU A 1 96 ? -14.074 -2.366 11.109 1.00 86.56 96 GLU A N 1
ATOM 836 C CA . GLU A 1 96 ? -15.540 -2.262 11.107 1.00 86.56 96 GLU A CA 1
ATOM 837 C C . GLU A 1 96 ? -16.193 -3.281 10.155 1.00 86.56 96 GLU A C 1
ATOM 839 O O . GLU A 1 96 ? -17.171 -3.937 10.525 1.00 86.56 96 GLU A O 1
ATOM 844 N N . ASP A 1 97 ? -15.609 -3.503 8.974 1.00 86.69 97 ASP A N 1
ATOM 845 C CA . ASP A 1 97 ? -16.075 -4.534 8.039 1.00 86.69 97 ASP A CA 1
ATOM 846 C C . ASP A 1 97 ? -15.921 -5.935 8.647 1.00 86.69 97 ASP A C 1
ATOM 848 O O . ASP A 1 97 ? -16.830 -6.764 8.575 1.00 86.69 97 ASP A O 1
ATOM 852 N 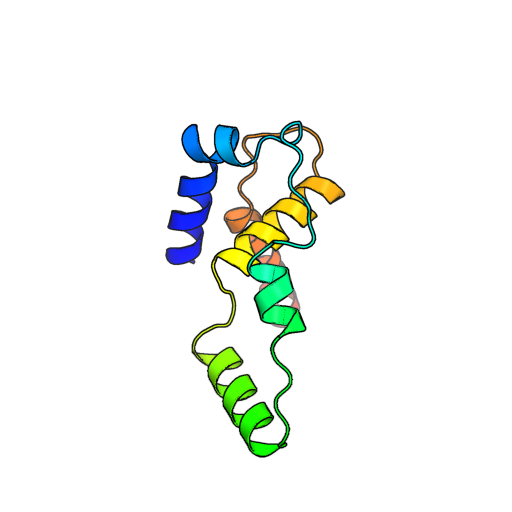N . PHE A 1 98 ? -14.798 -6.192 9.326 1.00 83.94 98 PHE A N 1
ATOM 853 C CA . PHE A 1 98 ? -14.560 -7.453 10.021 1.00 83.94 98 PHE A CA 1
ATOM 854 C C . PHE A 1 98 ? -15.586 -7.698 11.132 1.00 83.94 98 PHE A C 1
ATOM 856 O O . PHE A 1 98 ? -16.154 -8.787 11.198 1.00 83.94 98 PHE A O 1
ATOM 863 N N . LYS A 1 99 ? -15.881 -6.696 11.974 1.00 84.81 99 LYS A N 1
ATOM 864 C CA . LYS A 1 99 ? -16.943 -6.812 12.992 1.00 84.81 99 LYS 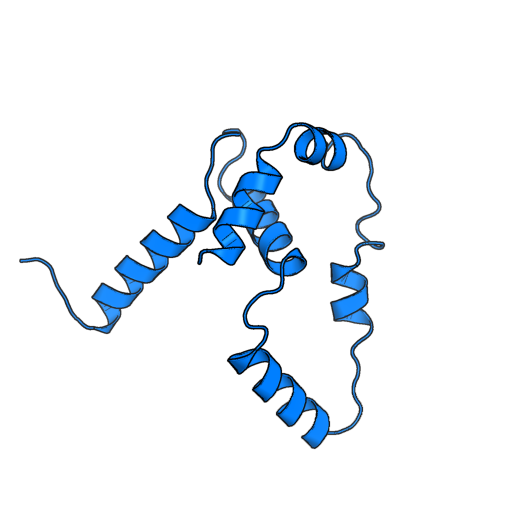A CA 1
ATOM 865 C C . LYS A 1 99 ? -18.290 -7.164 12.369 1.00 84.81 99 LYS A C 1
ATOM 867 O O . LYS A 1 99 ? -19.005 -8.001 12.915 1.00 84.81 99 LYS A O 1
ATOM 872 N N . THR A 1 100 ? -18.615 -6.544 11.235 1.00 84.19 100 THR A N 1
ATOM 873 C CA . THR A 1 100 ? -19.871 -6.778 10.512 1.00 84.19 100 THR A CA 1
ATOM 874 C C . THR A 1 100 ? -19.962 -8.221 10.021 1.00 84.19 100 THR A C 1
ATOM 876 O O . THR A 1 100 ? -20.975 -8.879 10.248 1.00 84.19 100 THR A O 1
ATOM 879 N N . VAL A 1 101 ? -18.890 -8.746 9.416 1.00 82.06 101 VAL A N 1
ATOM 880 C CA . VAL A 1 101 ? -18.837 -10.127 8.902 1.00 82.06 101 VAL A CA 1
ATOM 881 C C . VAL A 1 101 ? -18.849 -11.161 10.029 1.00 82.06 101 VAL A C 1
ATOM 883 O O . VAL A 1 101 ? -19.523 -12.180 9.917 1.00 82.06 101 VAL A O 1
ATOM 886 N N . VAL A 1 102 ? -18.137 -10.904 11.129 1.00 84.94 102 VAL A N 1
ATOM 887 C CA . VAL A 1 102 ? -18.087 -11.811 12.292 1.00 84.94 102 VAL A CA 1
ATOM 888 C C . VAL A 1 102 ? -19.336 -11.674 13.178 1.00 84.94 102 VAL A C 1
ATOM 890 O O . VAL A 1 102 ? -19.516 -12.434 14.125 1.00 84.94 102 VAL A O 1
ATOM 893 N N . GLY A 1 103 ? -20.238 -10.737 12.869 1.00 73.62 103 GLY A N 1
ATOM 894 C CA . GLY A 1 103 ? -21.483 -10.540 13.609 1.00 73.62 103 GLY A CA 1
ATOM 895 C C . GLY A 1 103 ? -21.279 -9.993 15.023 1.00 73.62 103 GLY A C 1
ATOM 896 O O . GLY A 1 103 ? -22.190 -10.086 15.845 1.00 73.62 103 GLY A O 1
ATOM 897 N N . ILE A 1 104 ? -20.113 -9.403 15.314 1.00 66.62 104 ILE A N 1
ATOM 898 C CA . ILE A 1 104 ? -19.833 -8.739 16.592 1.00 66.62 104 ILE A CA 1
ATOM 899 C C . ILE A 1 104 ? -20.591 -7.410 16.585 1.00 66.62 104 ILE A C 1
ATOM 901 O O . ILE A 1 104 ? -20.044 -6.355 16.263 1.00 66.62 104 ILE A O 1
ATOM 905 N N . ARG A 1 105 ? -21.886 -7.463 16.894 1.00 61.53 105 ARG A N 1
ATOM 906 C CA . ARG A 1 105 ? -22.674 -6.265 17.176 1.00 61.53 105 ARG A CA 1
ATOM 907 C C . ARG A 1 105 ? -22.308 -5.811 18.585 1.00 61.53 105 ARG A C 1
ATOM 909 O O . ARG A 1 105 ? -22.469 -6.575 19.533 1.00 61.53 105 ARG A O 1
ATOM 916 N N . CYS A 1 106 ? -21.778 -4.594 18.716 1.00 59.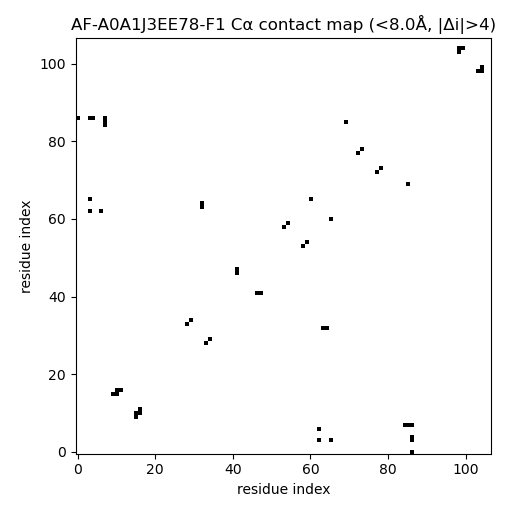78 106 CYS A N 1
ATOM 917 C CA . CYS A 1 106 ? -21.777 -3.928 20.017 1.00 59.78 106 CYS A CA 1
ATOM 918 C C . CYS A 1 106 ? -23.236 -3.866 20.517 1.00 59.78 106 CYS A C 1
ATOM 920 O O . CYS A 1 106 ? -24.092 -3.493 19.709 1.00 59.78 106 CYS A O 1
ATOM 922 N N . PRO A 1 107 ? -23.516 -4.261 21.774 1.00 59.22 107 PRO A N 1
ATOM 923 C CA . PRO A 1 107 ? -24.809 -4.033 22.417 1.00 59.22 107 PRO A CA 1
ATOM 924 C C . PRO A 1 107 ? -25.154 -2.545 22.497 1.00 59.22 107 PRO A C 1
ATOM 926 O O . PRO A 1 107 ? -24.206 -1.732 22.623 1.00 59.22 107 PRO A O 1
#

Secondary structure (DSSP, 8-state):
-HHHHHHHHHHTSHHHHHHT-TTS---GGG-HHHHHHHS-----HHHHHHHHHHHHHH-SS-HHHHHHHHHHHHHHH-SS-TT--HHHHHHHHHHHHHHHHHT----

pLDDT: mean 73.33, std 10.75, range [51.06, 88.44]

Sequence (107 aa):
MRRWESWEKETQTLEYLTANDPNRFRITRETTFVRRHLSSWTETSIQLWTKCFFRQFFKSVAKVDYLTLRHGFIFAHKSSNNSFNFQKYIQRSLHEDFKTVVGIRCP